Protein AF-A0A2E8KTJ5-F1 (afdb_monomer)

Sequence (153 aa):
PARRWVNYEKFDPRATNAYSIRTKTQELSDILSEKGRKHRVWLYPYFSMGYVGPWNSFFLRAPMLIELGHDVSGMICMSYSPVEDAYSLYRIHPSPDGPQFLKMEESNEFSNSDKYLNHIYKVGSSIVENCSKEVVLDIADRLLIKHDILPST

Structure (mmCIF, N/CA/C/O backbone):
data_AF-A0A2E8KTJ5-F1
#
_entry.id   AF-A0A2E8KTJ5-F1
#
loop_
_atom_site.group_PDB
_atom_site.id
_atom_site.type_symbol
_atom_site.label_atom_id
_atom_site.label_alt_id
_atom_site.label_comp_id
_atom_site.label_asym_id
_atom_site.label_entity_id
_atom_site.label_seq_id
_atom_site.pdbx_PDB_ins_code
_atom_site.Cartn_x
_atom_site.Cartn_y
_atom_site.Cartn_z
_atom_site.occupancy
_atom_site.B_iso_or_equiv
_atom_site.auth_seq_id
_atom_site.auth_comp_id
_atom_site.auth_asym_id
_atom_site.auth_atom_id
_atom_site.pdbx_PDB_model_num
ATOM 1 N N . PRO A 1 1 ? 28.492 -8.332 -16.567 1.00 45.66 1 PRO A N 1
ATOM 2 C CA . PRO A 1 1 ? 27.273 -8.993 -17.097 1.00 45.66 1 PRO A CA 1
ATOM 3 C C . PRO A 1 1 ? 26.382 -7.982 -17.836 1.00 45.66 1 PRO A C 1
ATOM 5 O O . PRO A 1 1 ? 25.876 -7.039 -17.236 1.00 45.66 1 PRO A O 1
ATOM 8 N N . ALA A 1 2 ? 26.281 -8.134 -19.157 1.00 47.19 2 ALA A N 1
ATOM 9 C CA . ALA A 1 2 ? 25.636 -7.193 -20.065 1.00 47.19 2 ALA A CA 1
ATOM 10 C C . ALA A 1 2 ? 24.102 -7.232 -19.941 1.00 47.19 2 ALA A C 1
ATOM 12 O O . ALA A 1 2 ? 23.436 -7.981 -20.653 1.00 47.19 2 ALA A O 1
ATOM 13 N N . ARG A 1 3 ? 23.519 -6.392 -19.077 1.00 52.94 3 ARG A N 1
ATOM 14 C CA . ARG A 1 3 ? 22.118 -5.982 -19.252 1.00 52.94 3 ARG A CA 1
ATOM 15 C C . ARG A 1 3 ? 22.066 -5.064 -20.471 1.00 52.94 3 ARG A C 1
ATOM 17 O O . ARG A 1 3 ? 22.247 -3.857 -20.358 1.00 52.94 3 ARG A O 1
ATOM 24 N N . ARG A 1 4 ? 21.894 -5.647 -21.659 1.00 64.94 4 ARG A N 1
ATOM 25 C CA . ARG A 1 4 ? 21.497 -4.873 -22.837 1.00 64.94 4 ARG A CA 1
ATOM 26 C C . ARG A 1 4 ? 20.089 -4.358 -22.569 1.00 64.94 4 ARG A C 1
ATOM 28 O O . ARG A 1 4 ? 19.210 -5.149 -22.231 1.00 64.94 4 ARG A O 1
ATOM 35 N N . TRP A 1 5 ? 19.899 -3.048 -22.686 1.00 67.69 5 TRP A N 1
ATOM 36 C CA . TRP A 1 5 ? 18.568 -2.460 -22.728 1.00 67.69 5 TRP A CA 1
ATOM 37 C C . TRP A 1 5 ? 17.753 -3.206 -23.786 1.00 67.69 5 TRP A C 1
ATOM 39 O O . TRP A 1 5 ? 18.219 -3.416 -24.908 1.00 67.69 5 TRP A O 1
ATOM 49 N N . VAL A 1 6 ? 16.584 -3.701 -23.390 1.00 70.25 6 VAL A N 1
ATOM 50 C CA . VAL A 1 6 ? 15.685 -4.402 -24.307 1.00 70.25 6 VAL A CA 1
ATOM 51 C C . VAL A 1 6 ? 15.190 -3.379 -25.333 1.00 70.25 6 VAL A C 1
ATOM 53 O O . VAL A 1 6 ? 14.962 -2.226 -24.973 1.00 70.25 6 VAL A O 1
ATOM 56 N N . ASN A 1 7 ? 15.058 -3.773 -26.606 1.00 78.88 7 ASN A N 1
ATOM 57 C CA . ASN A 1 7 ? 14.488 -2.894 -27.632 1.00 78.88 7 ASN A CA 1
ATOM 58 C C . ASN A 1 7 ? 13.116 -2.390 -27.145 1.00 78.88 7 ASN A C 1
ATOM 60 O O . ASN A 1 7 ? 12.275 -3.201 -26.755 1.00 78.88 7 ASN A O 1
ATOM 64 N N . TYR A 1 8 ? 12.913 -1.072 -27.173 1.00 81.12 8 TYR A N 1
ATOM 65 C CA . TYR A 1 8 ? 11.672 -0.423 -26.760 1.00 81.12 8 TYR A CA 1
ATOM 66 C C . TYR A 1 8 ? 10.452 -0.959 -27.523 1.00 81.12 8 TYR A C 1
ATOM 68 O O . TYR A 1 8 ? 9.387 -1.10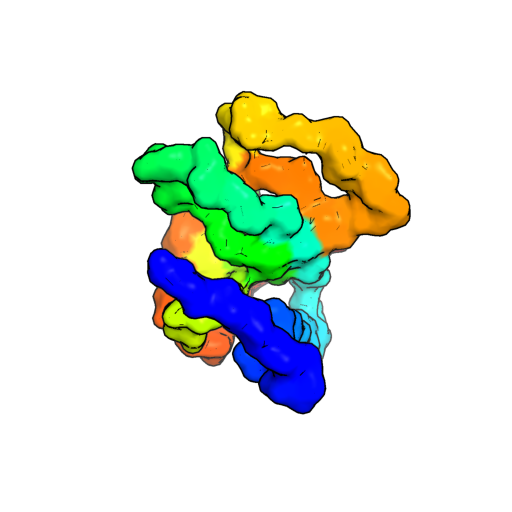2 -26.944 1.00 81.12 8 TYR A O 1
ATOM 76 N N . GLU A 1 9 ? 10.609 -1.371 -28.782 1.00 85.88 9 GLU A N 1
ATOM 77 C CA . GLU A 1 9 ? 9.529 -1.999 -29.563 1.00 85.88 9 GLU A CA 1
ATOM 78 C C . GLU A 1 9 ? 9.035 -3.327 -28.964 1.00 85.88 9 GLU A C 1
ATOM 80 O O . GLU A 1 9 ? 7.930 -3.773 -29.255 1.00 85.88 9 GLU A O 1
ATOM 85 N N . LYS A 1 10 ? 9.852 -3.974 -28.123 1.00 83.19 10 LYS A N 1
ATOM 86 C CA . LYS A 1 10 ? 9.506 -5.202 -27.390 1.00 83.19 10 LYS A CA 1
ATOM 87 C C . LYS A 1 10 ? 9.063 -4.924 -25.952 1.00 83.19 10 LYS A C 1
ATOM 89 O O . LYS A 1 10 ? 8.827 -5.870 -25.202 1.00 83.19 10 LYS A O 1
ATOM 94 N N . PHE A 1 11 ? 9.009 -3.658 -25.540 1.00 85.25 11 PHE A N 1
ATOM 95 C CA . PHE A 1 11 ? 8.522 -3.279 -24.223 1.00 85.25 11 PHE A CA 1
ATOM 96 C C . PHE A 1 11 ? 6.998 -3.383 -24.194 1.00 85.25 11 PHE A C 1
ATOM 98 O O . PHE A 1 11 ? 6.299 -2.620 -24.856 1.00 85.25 11 PHE A O 1
ATOM 105 N N . ASP A 1 12 ? 6.489 -4.312 -23.391 1.00 87.19 12 ASP A N 1
ATOM 106 C CA . ASP A 1 12 ? 5.072 -4.364 -23.062 1.00 87.19 12 ASP A CA 1
ATOM 107 C C . ASP A 1 12 ? 4.823 -3.618 -21.739 1.00 87.19 12 ASP A C 1
ATOM 109 O O . ASP A 1 12 ? 5.224 -4.107 -20.675 1.00 87.19 12 ASP A O 1
ATOM 113 N N . PRO A 1 13 ? 4.143 -2.455 -21.754 1.00 86.88 13 PRO A N 1
ATOM 114 C CA . PRO A 1 13 ? 3.823 -1.729 -20.531 1.00 86.88 13 PRO A CA 1
ATOM 115 C C . PRO A 1 13 ? 2.941 -2.538 -19.571 1.00 86.88 13 PRO A C 1
ATOM 117 O O . PRO A 1 13 ? 2.996 -2.293 -18.362 1.00 86.88 13 PRO A O 1
ATOM 120 N N . ARG A 1 14 ? 2.156 -3.503 -20.071 1.00 90.94 14 ARG A N 1
ATOM 121 C CA . ARG A 1 14 ? 1.256 -4.346 -19.267 1.00 90.94 14 ARG A CA 1
ATOM 122 C C . ARG A 1 14 ? 1.986 -5.461 -18.524 1.00 90.94 14 ARG A C 1
ATOM 124 O O . ARG A 1 14 ? 1.491 -5.940 -17.510 1.00 90.94 14 ARG A O 1
ATOM 131 N N . ALA A 1 15 ? 3.188 -5.816 -18.967 1.00 87.44 15 ALA A N 1
ATOM 132 C CA . ALA A 1 15 ? 4.035 -6.809 -18.313 1.00 87.44 15 ALA A CA 1
ATOM 133 C C . ALA A 1 15 ? 4.883 -6.222 -17.164 1.00 87.44 15 ALA A C 1
ATOM 135 O O . ALA A 1 15 ? 5.749 -6.902 -16.617 1.00 87.44 15 ALA A O 1
ATOM 136 N N . THR A 1 16 ? 4.686 -4.949 -16.803 1.00 89.38 16 THR A N 1
ATOM 137 C CA . THR A 1 16 ? 5.493 -4.278 -15.773 1.00 89.38 16 THR A CA 1
ATOM 138 C C . THR A 1 16 ? 4.903 -4.426 -14.371 1.00 89.38 16 THR A C 1
ATOM 140 O O . THR A 1 16 ? 3.691 -4.346 -14.181 1.00 89.38 16 THR A O 1
ATOM 143 N N . ASN A 1 17 ? 5.769 -4.491 -13.353 1.00 89.62 17 ASN A N 1
ATOM 144 C CA . ASN A 1 17 ? 5.351 -4.424 -11.944 1.00 89.62 17 ASN A CA 1
ATOM 145 C C . ASN A 1 17 ? 4.539 -3.154 -11.643 1.00 89.62 17 ASN A C 1
ATOM 147 O O . ASN A 1 17 ? 3.590 -3.176 -10.871 1.00 89.62 17 ASN A O 1
ATOM 151 N N . ALA A 1 18 ? 4.885 -2.027 -12.272 1.00 88.50 18 ALA A N 1
ATOM 152 C CA . ALA A 1 18 ? 4.137 -0.784 -12.107 1.00 88.50 18 ALA A CA 1
ATOM 153 C C . ALA A 1 18 ? 2.709 -0.877 -12.672 1.00 88.50 18 ALA A C 1
ATOM 155 O O . ALA A 1 18 ? 1.798 -0.220 -12.167 1.00 88.50 18 ALA A O 1
ATOM 156 N N . TYR A 1 19 ? 2.496 -1.660 -13.732 1.00 91.88 19 TYR A N 1
ATOM 157 C CA . TYR A 1 19 ? 1.161 -1.925 -14.258 1.00 91.88 19 TYR A CA 1
ATOM 158 C C . TYR A 1 19 ? 0.359 -2.841 -13.333 1.00 91.88 19 TYR A C 1
ATOM 160 O O . TYR A 1 19 ? -0.792 -2.512 -13.040 1.00 91.88 19 TYR A O 1
ATOM 168 N N . SER A 1 20 ? 0.955 -3.923 -12.815 1.00 93.56 20 SER A N 1
ATOM 169 C CA . SER A 1 20 ? 0.265 -4.806 -11.864 1.00 93.56 20 SER A CA 1
ATOM 170 C C . SER A 1 20 ? -0.092 -4.073 -10.571 1.00 93.56 20 SER A C 1
ATOM 172 O O . SER A 1 20 ? -1.254 -4.096 -10.181 1.00 93.56 20 SER A O 1
ATOM 174 N N . ILE A 1 21 ? 0.841 -3.318 -9.978 1.00 93.62 21 ILE A N 1
ATOM 175 C CA . ILE A 1 21 ? 0.584 -2.494 -8.785 1.00 93.62 21 ILE A CA 1
ATOM 176 C C . ILE A 1 21 ? -0.587 -1.538 -9.009 1.00 93.62 21 ILE A C 1
ATOM 178 O O . ILE A 1 21 ? -1.518 -1.529 -8.208 1.00 93.62 21 ILE A O 1
ATOM 182 N N . ARG A 1 22 ? -0.572 -0.760 -10.100 1.00 94.00 22 ARG A N 1
ATOM 183 C CA . ARG A 1 22 ? -1.660 0.185 -10.405 1.00 94.00 22 ARG A CA 1
ATOM 184 C C . ARG A 1 22 ? -2.996 -0.520 -10.587 1.00 94.00 22 ARG A C 1
ATOM 186 O O . ARG A 1 22 ? -3.973 -0.120 -9.971 1.00 94.00 22 ARG A O 1
ATOM 193 N N . THR A 1 23 ? -3.029 -1.574 -11.395 1.00 95.75 23 THR A N 1
ATOM 194 C CA . THR A 1 23 ? -4.271 -2.289 -11.717 1.00 95.75 23 THR A CA 1
ATOM 195 C C . THR A 1 23 ? -4.866 -2.947 -10.474 1.00 95.75 23 THR A C 1
ATOM 197 O O . THR A 1 23 ? -6.048 -2.781 -10.197 1.00 95.75 23 THR A O 1
ATOM 200 N N . LYS A 1 24 ? -4.042 -3.642 -9.684 1.00 96.75 24 LYS A N 1
ATOM 201 C CA . LYS A 1 24 ? -4.478 -4.363 -8.481 1.00 96.75 24 LYS A CA 1
ATOM 202 C C . LYS A 1 24 ? -4.851 -3.433 -7.331 1.00 96.75 24 LYS A C 1
ATOM 204 O O . LYS A 1 24 ? -5.746 -3.759 -6.557 1.00 96.75 24 LYS A O 1
ATOM 209 N N . THR A 1 25 ? -4.193 -2.279 -7.227 1.00 95.81 25 THR A N 1
ATOM 210 C CA . THR A 1 25 ? -4.565 -1.241 -6.256 1.00 95.81 25 THR A CA 1
ATOM 211 C C . THR A 1 25 ? -5.861 -0.549 -6.668 1.00 95.81 25 THR A C 1
ATOM 213 O O . THR A 1 25 ? -6.734 -0.362 -5.827 1.00 95.81 25 THR A O 1
ATOM 216 N N . GLN A 1 26 ? -6.026 -0.220 -7.954 1.00 96.19 26 GLN A N 1
ATOM 217 C CA . GLN A 1 26 ? -7.267 0.373 -8.455 1.00 96.19 26 GLN A CA 1
ATOM 218 C C . GLN A 1 26 ? -8.455 -0.568 -8.244 1.00 96.19 26 GLN A C 1
ATOM 220 O O . GLN A 1 26 ? -9.470 -0.145 -7.714 1.00 96.19 26 GLN A O 1
ATOM 225 N N . GLU A 1 27 ? -8.288 -1.859 -8.538 1.00 96.75 27 GLU A N 1
ATOM 226 C CA . GLU A 1 27 ? -9.312 -2.882 -8.299 1.00 96.75 27 GLU A CA 1
ATOM 227 C C . GLU A 1 27 ? -9.777 -2.912 -6.829 1.00 96.75 27 GLU A C 1
ATOM 229 O O . GLU A 1 27 ? -10.972 -2.986 -6.554 1.00 96.75 27 GLU A O 1
ATOM 234 N N . LEU A 1 28 ? -8.854 -2.815 -5.865 1.00 96.19 28 LEU A N 1
ATOM 235 C CA . LEU A 1 28 ? -9.213 -2.711 -4.446 1.00 96.19 28 LEU A CA 1
ATOM 236 C C . LEU A 1 28 ? -9.949 -1.404 -4.118 1.00 96.19 28 LEU A C 1
ATOM 238 O O . LEU A 1 28 ? -10.914 -1.423 -3.356 1.00 96.19 28 LEU A O 1
ATOM 242 N N . SER A 1 29 ? -9.487 -0.283 -4.670 1.00 96.56 29 SER A N 1
ATOM 243 C CA . SER A 1 29 ? -10.087 1.042 -4.475 1.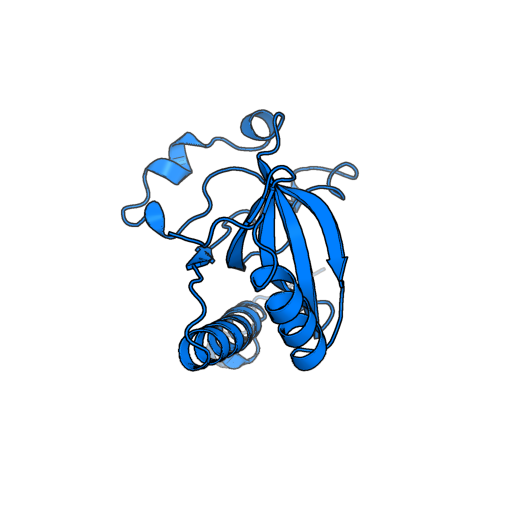00 96.56 29 SER A CA 1
ATOM 244 C C . SER A 1 29 ? -11.519 1.100 -5.017 1.00 96.56 29 SER A C 1
ATOM 246 O O . SER A 1 29 ? -12.419 1.614 -4.347 1.00 96.56 29 SER A O 1
ATOM 248 N N . ASP A 1 30 ? -11.763 0.496 -6.178 1.00 97.62 30 ASP A N 1
ATOM 249 C CA . ASP A 1 30 ? -13.090 0.406 -6.786 1.00 97.62 30 ASP A CA 1
ATOM 250 C C . ASP A 1 30 ? -14.035 -0.410 -5.889 1.00 97.62 30 ASP A C 1
ATOM 252 O O . ASP A 1 30 ? -15.107 0.073 -5.526 1.00 97.62 30 ASP A O 1
ATOM 256 N N . ILE A 1 31 ? -13.601 -1.582 -5.407 1.00 96.69 31 ILE A N 1
ATOM 257 C CA . ILE A 1 31 ? -14.396 -2.421 -4.490 1.00 96.69 31 ILE A CA 1
ATOM 258 C C . ILE A 1 31 ? -14.715 -1.683 -3.179 1.00 96.69 31 ILE A C 1
ATOM 260 O O . ILE A 1 31 ? -15.827 -1.778 -2.654 1.00 96.69 31 ILE A O 1
ATOM 264 N N . LEU A 1 32 ? -13.751 -0.950 -2.615 1.00 94.88 32 LEU A N 1
ATOM 265 C CA . LEU A 1 32 ? -13.975 -0.151 -1.407 1.00 94.88 32 LEU A CA 1
ATOM 266 C C . LEU A 1 32 ? -14.974 0.985 -1.665 1.00 94.88 32 LEU A C 1
ATOM 268 O O . LEU A 1 32 ? -15.841 1.229 -0.823 1.00 94.88 32 LEU A O 1
ATOM 272 N N . SER A 1 33 ? -14.897 1.629 -2.833 1.00 95.50 33 SER A N 1
ATOM 273 C CA . SER A 1 33 ? -15.847 2.663 -3.266 1.00 95.50 33 SER A CA 1
ATOM 274 C C . SER A 1 33 ? -17.263 2.107 -3.407 1.00 95.50 33 SER A C 1
ATOM 276 O O . SER A 1 33 ? -18.204 2.692 -2.874 1.00 95.50 33 SER A O 1
ATOM 278 N N . GLU A 1 34 ? -17.419 0.950 -4.056 1.00 96.38 34 GLU A N 1
ATOM 279 C CA . GLU A 1 34 ? -18.703 0.249 -4.211 1.00 96.38 34 GLU A CA 1
ATOM 280 C C . GLU A 1 34 ? -19.327 -0.118 -2.858 1.00 96.38 34 GLU A C 1
ATOM 282 O O . GLU A 1 34 ? -20.541 -0.025 -2.676 1.00 96.38 34 GLU A O 1
ATOM 287 N N . LYS A 1 35 ? -18.493 -0.472 -1.874 1.00 93.12 35 LYS A N 1
ATOM 288 C CA . LYS A 1 35 ? -18.906 -0.731 -0.485 1.00 93.12 35 LYS A CA 1
ATOM 289 C C . LYS A 1 35 ? -19.145 0.541 0.343 1.00 93.12 35 LYS A C 1
ATOM 291 O O . LYS A 1 35 ? -19.447 0.440 1.533 1.00 93.12 35 LYS A O 1
ATOM 296 N N . GLY A 1 36 ? -18.974 1.733 -0.232 1.00 91.88 36 GLY A N 1
ATOM 297 C CA . GLY A 1 36 ? -19.115 3.011 0.472 1.00 91.88 36 GLY A CA 1
ATOM 298 C C . GLY A 1 36 ? -18.052 3.249 1.551 1.00 91.88 36 GLY A C 1
ATOM 299 O O . GLY A 1 36 ? -18.289 4.000 2.500 1.00 91.88 36 GLY A O 1
ATOM 300 N N . ARG A 1 37 ? -16.888 2.595 1.454 1.00 91.00 37 ARG A N 1
ATOM 301 C CA . ARG A 1 37 ? -15.776 2.760 2.399 1.00 91.00 37 ARG A CA 1
ATOM 302 C C . ARG A 1 37 ? -14.919 3.951 1.993 1.00 91.00 37 ARG A C 1
ATOM 304 O O . ARG A 1 37 ? -14.384 3.994 0.886 1.00 91.00 37 ARG A O 1
ATOM 311 N N . LYS A 1 38 ? -14.739 4.900 2.914 1.00 92.50 38 LYS A N 1
ATOM 312 C CA . LYS A 1 38 ? -13.777 5.993 2.738 1.00 92.50 38 LYS A CA 1
ATOM 313 C C . LYS A 1 38 ? -12.361 5.433 2.730 1.00 92.50 38 LYS A C 1
ATOM 315 O O . LYS A 1 38 ? -12.008 4.648 3.605 1.00 92.50 38 LYS A O 1
ATOM 320 N N . HIS A 1 39 ? -11.579 5.838 1.745 1.00 95.06 39 HIS A N 1
ATOM 321 C CA . HIS A 1 39 ? -10.188 5.446 1.607 1.00 95.06 39 HIS A CA 1
ATOM 322 C C . HIS A 1 39 ? -9.453 6.449 0.721 1.00 95.06 39 HIS A C 1
ATOM 324 O O . HIS A 1 39 ? -10.078 7.189 -0.044 1.00 95.06 39 HIS A O 1
ATOM 330 N N . ARG A 1 40 ? -8.124 6.434 0.795 1.00 94.75 40 ARG A N 1
ATOM 331 C CA . ARG A 1 40 ? -7.255 7.280 -0.022 1.00 94.75 40 ARG A CA 1
ATOM 332 C C . ARG A 1 40 ? -6.116 6.471 -0.613 1.00 94.75 40 ARG A C 1
ATOM 334 O O . ARG A 1 40 ? -5.474 5.689 0.082 1.00 94.75 40 ARG A O 1
ATOM 341 N N . VAL A 1 41 ? -5.859 6.660 -1.904 1.00 94.62 41 VAL A N 1
ATOM 342 C CA . VAL A 1 41 ? -4.733 6.017 -2.585 1.00 94.62 41 VAL A CA 1
ATOM 343 C C . VAL A 1 41 ? -3.518 6.930 -2.517 1.00 94.62 41 VAL A C 1
ATOM 345 O O . VAL A 1 41 ? -3.568 8.078 -2.958 1.00 94.62 41 VAL A O 1
ATOM 348 N N . TRP A 1 42 ? -2.419 6.397 -2.000 1.00 92.12 42 TRP A N 1
ATOM 349 C 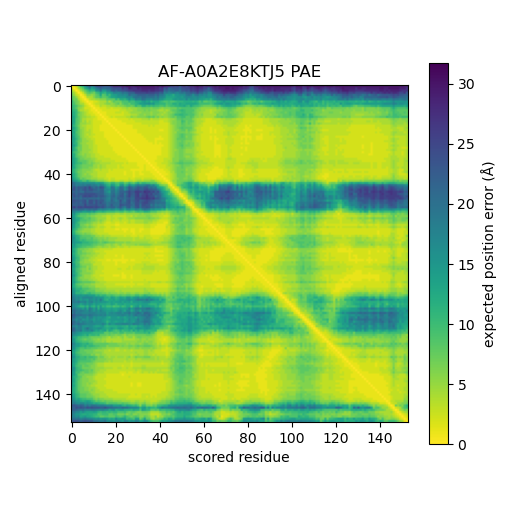CA . TRP A 1 42 ? -1.144 7.087 -1.899 1.00 92.12 42 TRP A CA 1
ATOM 350 C C . TRP A 1 42 ? -0.132 6.502 -2.866 1.00 92.12 42 TRP A C 1
ATOM 352 O O . TRP A 1 42 ? 0.053 5.285 -2.935 1.00 92.12 42 TRP A O 1
ATOM 362 N N . LEU A 1 43 ? 0.587 7.382 -3.556 1.00 88.88 43 LEU A N 1
ATOM 363 C CA . LEU A 1 43 ? 1.864 7.038 -4.164 1.00 88.88 43 LEU A CA 1
ATOM 364 C C . LEU A 1 43 ? 2.950 7.170 -3.099 1.00 88.88 43 LEU A C 1
ATOM 366 O O . LEU A 1 43 ? 3.031 8.190 -2.420 1.00 88.88 43 LEU A O 1
ATOM 370 N N . TYR A 1 44 ? 3.795 6.155 -2.961 1.00 85.25 44 TYR A N 1
ATOM 371 C CA . TYR A 1 44 ? 4.889 6.150 -1.995 1.00 85.25 44 TYR A CA 1
ATOM 372 C C . TYR A 1 44 ? 6.232 6.106 -2.736 1.00 85.25 44 TYR A C 1
ATOM 374 O O . TYR A 1 44 ? 6.765 5.028 -3.022 1.00 85.25 44 TYR A O 1
ATOM 382 N N . PRO A 1 45 ? 6.758 7.277 -3.140 1.00 66.31 45 PRO A N 1
ATOM 383 C CA . PRO A 1 45 ? 7.866 7.385 -4.077 1.00 66.31 45 PRO A CA 1
ATOM 384 C C . PRO A 1 45 ? 9.217 7.213 -3.371 1.00 66.31 45 PRO A C 1
ATOM 386 O O . PRO A 1 45 ? 10.035 8.122 -3.357 1.00 66.31 45 PRO A O 1
ATOM 389 N N . TYR A 1 46 ? 9.495 6.033 -2.817 1.00 62.94 46 TYR A N 1
ATOM 390 C CA . TYR A 1 46 ? 10.808 5.732 -2.235 1.00 62.94 46 TYR A CA 1
ATOM 391 C C . TYR A 1 46 ? 11.355 4.412 -2.768 1.00 62.94 46 TYR A C 1
ATOM 393 O O . TYR A 1 46 ? 11.398 3.380 -2.104 1.00 62.94 46 TYR A O 1
ATOM 401 N N . PHE A 1 47 ? 11.784 4.461 -4.029 1.00 52.06 47 PHE A N 1
ATOM 402 C CA . PHE A 1 47 ? 12.320 3.311 -4.760 1.00 52.06 47 PHE A CA 1
ATOM 403 C C . PHE A 1 47 ? 13.831 3.098 -4.565 1.00 52.06 47 PHE A C 1
ATOM 405 O O . PHE A 1 47 ? 14.364 2.088 -5.022 1.00 52.06 47 PHE A O 1
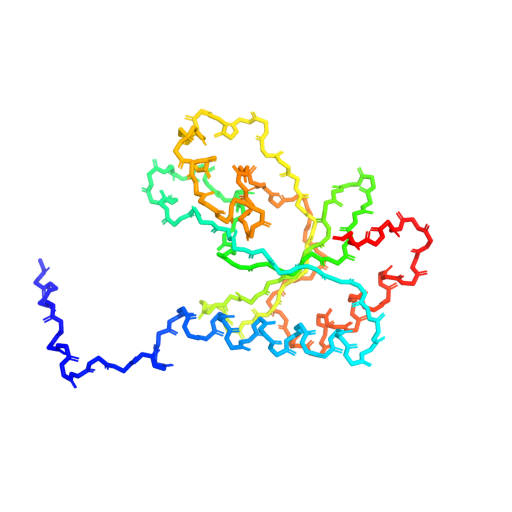ATOM 412 N N . SER A 1 48 ? 14.543 4.002 -3.880 1.00 47.44 48 SER A N 1
ATOM 413 C CA . SER A 1 48 ? 15.999 3.899 -3.685 1.00 47.44 48 SER A CA 1
ATOM 414 C C . SER A 1 48 ? 16.408 3.252 -2.355 1.00 47.44 48 SER A C 1
ATOM 416 O O . SER A 1 48 ? 17.516 3.465 -1.869 1.00 47.44 48 SER A O 1
ATOM 418 N N . MET A 1 49 ? 15.574 2.362 -1.809 1.00 49.66 49 MET A N 1
ATOM 419 C CA . MET A 1 49 ? 15.938 1.491 -0.677 1.00 49.66 49 MET A CA 1
ATOM 420 C C . MET A 1 49 ? 17.221 0.665 -0.928 1.00 49.66 49 MET A C 1
ATOM 422 O O . MET A 1 49 ? 17.778 0.107 0.008 1.00 49.66 49 MET A O 1
ATOM 426 N N . GLY A 1 50 ? 17.738 0.616 -2.164 1.00 44.06 50 GLY A N 1
ATOM 427 C CA . GLY A 1 50 ? 19.071 0.089 -2.474 1.00 44.06 50 GLY A CA 1
ATOM 428 C C . GLY A 1 50 ? 20.251 0.869 -1.866 1.00 44.06 50 GLY A C 1
ATOM 429 O O . GLY A 1 50 ? 21.367 0.360 -1.904 1.00 44.06 50 GLY A O 1
ATOM 430 N N . TYR A 1 51 ? 20.033 2.065 -1.300 1.00 45.38 51 TYR A N 1
ATOM 431 C CA . TYR A 1 51 ? 21.072 2.874 -0.634 1.00 45.38 51 TYR A CA 1
ATOM 432 C C . TYR A 1 51 ? 21.120 2.735 0.885 1.00 45.38 51 TYR A C 1
ATOM 434 O O . TYR A 1 51 ? 22.034 3.254 1.524 1.00 45.38 51 TYR A O 1
ATOM 442 N N . VAL A 1 52 ? 20.159 2.039 1.475 1.00 53.25 52 VAL A N 1
ATOM 443 C CA . VAL A 1 52 ? 20.066 1.898 2.922 1.00 53.25 52 VAL A CA 1
ATOM 444 C C . VAL A 1 52 ? 20.242 0.398 3.168 1.00 53.25 52 VAL A C 1
ATOM 446 O O . VAL A 1 52 ? 19.526 -0.415 2.600 1.00 53.25 52 VAL A O 1
ATOM 449 N N . GLY A 1 53 ? 21.351 0.019 3.805 1.00 57.50 53 GLY A N 1
ATOM 450 C CA . GLY A 1 53 ? 21.917 -1.336 3.744 1.00 57.50 53 GLY A CA 1
ATOM 451 C C . GLY A 1 53 ? 21.066 -2.453 4.392 1.00 57.50 53 GLY A C 1
ATOM 452 O O . GLY A 1 53 ? 19.841 -2.428 4.356 1.00 57.50 53 GLY A O 1
ATOM 453 N N . PRO A 1 54 ? 21.681 -3.463 5.037 1.00 54.19 54 PRO A N 1
ATOM 454 C CA . PRO A 1 54 ? 20.964 -4.583 5.675 1.00 54.19 54 PRO A CA 1
ATOM 455 C C . PRO A 1 54 ? 19.912 -4.173 6.726 1.00 54.19 54 PRO A C 1
ATOM 457 O O . PRO A 1 54 ? 19.063 -4.971 7.107 1.00 54.19 54 PRO A O 1
ATOM 460 N N . TRP A 1 55 ? 19.959 -2.921 7.180 1.00 51.31 55 TRP A N 1
ATOM 461 C CA . TRP A 1 55 ? 19.124 -2.326 8.221 1.00 51.31 55 TRP A CA 1
ATOM 462 C C . TRP A 1 55 ? 17.735 -1.883 7.736 1.00 51.31 55 TRP A C 1
ATOM 464 O O . TRP A 1 55 ? 17.057 -1.152 8.432 1.00 51.31 55 TRP A O 1
ATOM 474 N N . ASN A 1 56 ? 17.296 -2.302 6.551 1.00 59.50 56 ASN A N 1
ATOM 475 C CA . ASN A 1 56 ? 16.100 -1.773 5.889 1.00 59.50 56 ASN A CA 1
ATOM 476 C C . ASN A 1 56 ? 14.806 -2.565 6.071 1.00 59.50 56 ASN A C 1
ATOM 478 O O . ASN A 1 56 ? 13.779 -2.212 5.491 1.00 59.50 56 ASN A O 1
ATOM 482 N N . SER A 1 57 ? 14.840 -3.660 6.825 1.00 63.59 57 SER A N 1
ATOM 483 C CA . SER A 1 57 ? 13.714 -4.596 6.902 1.00 63.59 57 SER A CA 1
ATOM 484 C C . SER A 1 57 ? 12.440 -3.988 7.494 1.00 63.59 57 SER A C 1
ATOM 486 O O . SER A 1 57 ? 11.354 -4.484 7.209 1.00 63.59 57 SER A O 1
ATOM 488 N N . PHE A 1 58 ? 12.558 -2.915 8.280 1.00 73.38 58 PHE A N 1
ATOM 489 C CA . PHE A 1 58 ? 11.433 -2.270 8.958 1.00 73.38 58 PHE A CA 1
ATOM 490 C C . PHE A 1 58 ? 10.750 -1.164 8.146 1.00 73.38 58 PHE A C 1
ATOM 492 O O . PHE A 1 58 ? 9.640 -0.757 8.495 1.00 73.38 58 PHE A O 1
ATOM 499 N N . PHE A 1 59 ? 11.361 -0.668 7.067 1.00 80.50 59 PHE A N 1
ATOM 500 C CA . PHE A 1 59 ? 10.714 0.346 6.238 1.00 80.50 59 PHE A CA 1
ATOM 501 C C . PHE A 1 59 ? 9.605 -0.244 5.376 1.00 80.50 59 PHE A C 1
ATOM 503 O O . PHE A 1 59 ? 9.629 -1.406 4.966 1.00 80.50 59 PHE A O 1
ATOM 510 N N . LEU A 1 60 ? 8.632 0.604 5.067 1.00 84.75 60 LEU A N 1
ATOM 511 C CA . LEU A 1 60 ? 7.566 0.268 4.147 1.00 84.75 60 LEU A CA 1
ATOM 512 C C . LEU A 1 60 ? 8.127 0.050 2.736 1.00 84.75 60 LEU A C 1
ATOM 514 O O . LEU A 1 60 ? 8.833 0.899 2.198 1.00 84.75 60 LEU A O 1
ATOM 518 N N . ARG A 1 61 ? 7.802 -1.096 2.131 1.00 80.38 61 ARG A N 1
ATOM 519 C CA . ARG A 1 61 ? 8.292 -1.501 0.797 1.00 80.38 61 ARG A CA 1
ATOM 520 C C . ARG A 1 61 ? 7.224 -1.419 -0.298 1.00 80.38 61 ARG A C 1
ATOM 522 O O . ARG A 1 61 ? 7.467 -1.848 -1.422 1.00 80.38 61 ARG A O 1
ATOM 529 N N . ALA A 1 62 ? 6.045 -0.895 0.027 1.00 87.62 62 ALA A N 1
ATOM 530 C CA . ALA A 1 62 ? 4.919 -0.806 -0.889 1.00 87.62 62 ALA A CA 1
ATOM 531 C C . ALA A 1 62 ? 4.917 0.553 -1.609 1.00 87.62 62 ALA A C 1
ATOM 533 O O . ALA A 1 62 ? 4.700 1.572 -0.959 1.00 87.62 62 ALA A O 1
ATOM 534 N N . PRO A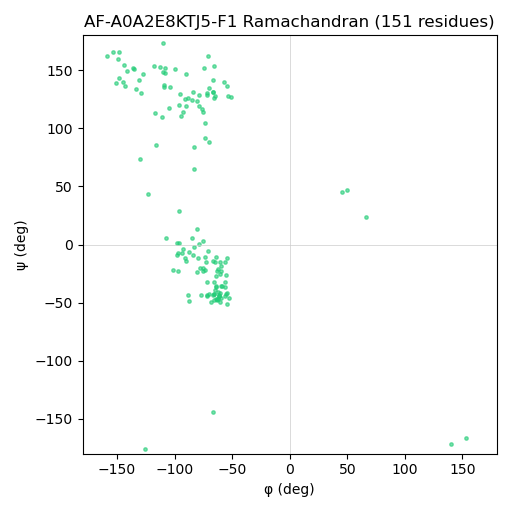 1 63 ? 5.130 0.596 -2.935 1.00 86.31 63 PRO A N 1
ATOM 535 C CA . PRO A 1 63 ? 5.203 1.850 -3.692 1.00 86.31 63 PRO A CA 1
ATOM 536 C C . PRO A 1 63 ? 3.846 2.537 -3.897 1.00 86.31 63 PRO A C 1
ATOM 538 O O . PRO A 1 63 ? 3.786 3.671 -4.372 1.00 86.31 63 PRO A O 1
ATOM 541 N N . MET A 1 64 ? 2.754 1.841 -3.587 1.00 91.88 64 MET A N 1
ATOM 542 C CA . MET A 1 64 ? 1.397 2.364 -3.615 1.00 91.88 64 MET A CA 1
ATOM 543 C C . MET A 1 64 ? 0.599 1.727 -2.483 1.00 91.88 64 MET A C 1
ATOM 545 O O . MET A 1 64 ? 0.760 0.536 -2.202 1.00 91.88 64 MET A O 1
ATOM 549 N N . LEU A 1 65 ? -0.232 2.532 -1.830 1.00 93.12 65 LEU A N 1
ATOM 550 C CA . LEU A 1 65 ? -0.967 2.160 -0.626 1.00 93.12 65 LEU A CA 1
ATOM 551 C C . LEU A 1 65 ? -2.410 2.627 -0.737 1.00 93.12 65 LEU A C 1
ATOM 553 O O . LEU A 1 65 ? -2.679 3.661 -1.344 1.00 93.12 65 LEU A O 1
ATOM 557 N N . ILE A 1 66 ? -3.314 1.908 -0.084 1.00 96.00 66 ILE A N 1
ATOM 558 C CA . ILE A 1 66 ? -4.670 2.377 0.190 1.00 96.00 66 ILE A CA 1
ATOM 559 C C . ILE A 1 66 ? -4.775 2.607 1.689 1.00 96.00 66 ILE A C 1
ATOM 561 O O . ILE A 1 66 ? -4.765 1.652 2.463 1.00 96.00 66 ILE A O 1
ATOM 565 N N . GLU A 1 67 ? -4.856 3.864 2.099 1.00 95.62 67 GLU A N 1
ATOM 566 C CA . GLU A 1 67 ? -5.208 4.246 3.460 1.00 95.62 67 GLU A CA 1
ATOM 567 C C . GLU A 1 67 ? -6.694 3.984 3.696 1.00 95.62 67 GLU A C 1
ATOM 569 O O . GLU A 1 67 ? -7.543 4.441 2.932 1.00 95.62 67 GLU A O 1
ATOM 574 N N . LEU A 1 68 ? -6.999 3.273 4.777 1.00 95.19 68 LEU A N 1
ATOM 575 C CA . LEU A 1 68 ? -8.367 3.010 5.224 1.00 95.19 68 LEU A CA 1
ATOM 576 C C . LEU A 1 68 ? -8.780 3.913 6.396 1.00 95.19 68 LEU A C 1
ATOM 578 O O . LEU A 1 68 ? -9.966 4.126 6.642 1.00 95.19 68 LEU A O 1
ATOM 582 N N . GLY A 1 69 ?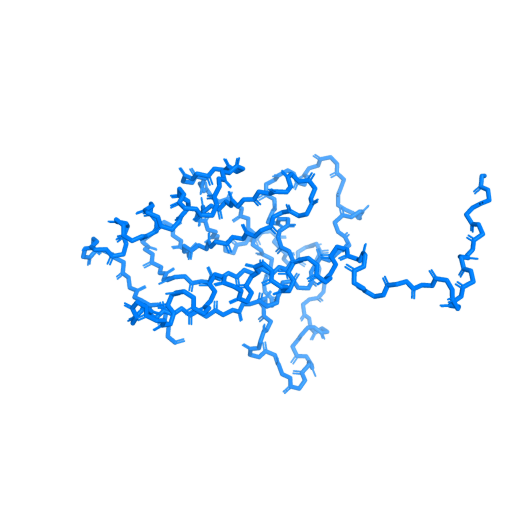 -7.801 4.443 7.124 1.00 93.31 69 GLY A N 1
ATOM 583 C CA . GLY A 1 69 ? -7.998 5.263 8.310 1.00 93.31 69 GLY A CA 1
ATOM 584 C C . GLY A 1 69 ? -6.807 5.169 9.252 1.00 93.31 69 GLY A C 1
ATOM 585 O O . GLY A 1 69 ? -5.745 4.662 8.883 1.00 93.31 69 GLY A O 1
ATOM 586 N N . HIS A 1 70 ? -6.985 5.635 10.480 1.00 92.44 70 HIS A N 1
ATOM 587 C CA . HIS A 1 70 ? -5.951 5.606 11.506 1.00 92.44 70 HIS A CA 1
ATOM 588 C C . HIS A 1 70 ? -6.526 5.277 12.883 1.00 92.44 70 HIS A C 1
ATOM 590 O O . HIS A 1 70 ? -7.664 5.621 13.202 1.00 92.44 70 HIS A O 1
ATOM 596 N N . ASP A 1 71 ? -5.710 4.617 13.697 1.00 90.31 71 ASP A N 1
ATOM 597 C CA . ASP A 1 71 ? -5.949 4.401 15.121 1.00 90.31 71 ASP A CA 1
ATOM 598 C C . ASP A 1 71 ? -4.746 4.906 15.939 1.00 90.31 71 ASP A C 1
ATOM 600 O O . ASP A 1 71 ? -3.785 5.464 15.401 1.00 90.31 71 ASP A O 1
ATOM 604 N N . VAL A 1 72 ? -4.778 4.708 17.260 1.00 88.31 72 VAL A N 1
ATOM 605 C CA . VAL A 1 72 ? -3.687 5.115 18.169 1.00 88.31 72 VAL A CA 1
ATOM 606 C C . VAL A 1 72 ? -2.340 4.453 17.857 1.00 88.31 72 VAL A C 1
ATOM 608 O O . VAL A 1 72 ? -1.303 4.928 18.314 1.00 88.31 72 VAL A O 1
ATOM 611 N N . SER A 1 73 ? -2.346 3.350 17.108 1.00 88.50 73 SER A N 1
ATOM 612 C CA . SER A 1 73 ? -1.158 2.574 16.747 1.00 88.50 73 SER A CA 1
ATOM 613 C C . SER A 1 73 ? -0.620 2.919 15.354 1.00 88.50 73 SER A C 1
ATOM 615 O O . SER A 1 73 ? 0.471 2.466 15.006 1.00 88.50 73 SER A O 1
ATOM 617 N N . GLY A 1 74 ? -1.347 3.709 14.560 1.00 91.75 74 GLY A N 1
ATOM 618 C CA . GLY A 1 74 ? -0.873 4.240 13.285 1.00 91.75 74 GLY A CA 1
ATOM 619 C C . GLY A 1 74 ? -1.923 4.253 12.180 1.00 91.75 74 GLY A C 1
ATOM 620 O O . GLY A 1 74 ? -3.107 3.984 12.384 1.00 91.75 74 GLY A O 1
ATOM 621 N N . MET A 1 75 ? -1.456 4.567 10.976 1.00 94.38 75 MET A N 1
ATOM 622 C CA . MET A 1 75 ? -2.269 4.569 9.768 1.00 94.38 75 MET A CA 1
ATOM 623 C C . MET A 1 75 ? -2.452 3.139 9.265 1.00 94.38 75 MET A C 1
ATOM 625 O O . MET A 1 75 ? -1.481 2.397 9.112 1.00 94.38 75 MET A O 1
ATOM 629 N N . ILE A 1 76 ? -3.694 2.748 9.009 1.00 95.50 76 ILE A N 1
ATOM 630 C CA . ILE A 1 76 ? -4.052 1.421 8.518 1.00 95.50 76 ILE A CA 1
ATOM 631 C C . ILE A 1 76 ? -4.038 1.463 6.994 1.00 95.50 76 ILE A C 1
ATOM 633 O O . ILE A 1 76 ? -4.808 2.203 6.374 1.00 95.50 76 ILE A O 1
ATOM 637 N N . CYS A 1 77 ? -3.176 0.647 6.391 1.00 95.62 77 CYS A N 1
ATOM 638 C CA . CYS A 1 77 ? -2.969 0.632 4.951 1.00 95.62 77 CYS A CA 1
ATOM 639 C C . CYS A 1 77 ? -3.020 -0.773 4.366 1.00 95.62 77 CYS A C 1
ATOM 641 O O . CYS A 1 77 ? -2.474 -1.718 4.939 1.00 95.62 77 CYS A O 1
ATOM 643 N N . MET A 1 78 ? -3.611 -0.873 3.177 1.00 96.31 78 MET A N 1
ATOM 644 C CA . MET A 1 78 ? -3.507 -2.034 2.299 1.00 96.31 78 MET A CA 1
ATOM 645 C C . MET A 1 78 ? -2.474 -1.786 1.203 1.00 96.31 78 MET A C 1
ATOM 647 O O . MET A 1 78 ? -2.311 -0.659 0.732 1.00 96.31 78 MET A O 1
ATOM 651 N N . SER A 1 79 ? -1.839 -2.851 0.726 1.00 95.44 79 SER A N 1
ATOM 652 C CA . SER A 1 79 ? -1.020 -2.807 -0.489 1.00 95.44 79 SER A CA 1
ATOM 653 C C . SER A 1 79 ? -1.029 -4.124 -1.237 1.00 95.44 79 SER A C 1
ATOM 655 O O . SER A 1 79 ? -1.219 -5.179 -0.634 1.00 95.44 79 SER A O 1
ATOM 657 N N . TYR A 1 80 ? -0.689 -4.056 -2.519 1.00 95.75 80 TYR A N 1
ATOM 658 C CA . TYR A 1 80 ? -0.341 -5.209 -3.338 1.00 95.75 80 TYR A CA 1
ATOM 659 C C . TYR A 1 80 ? 1.178 -5.292 -3.552 1.00 95.75 80 TYR A C 1
ATOM 661 O O . TYR A 1 80 ? 1.826 -4.290 -3.869 1.00 95.75 80 TYR A O 1
ATOM 669 N N . SER A 1 81 ? 1.736 -6.495 -3.411 1.00 92.00 81 SER A N 1
ATOM 670 C CA . SER A 1 81 ? 3.134 -6.806 -3.712 1.00 92.00 81 SER A CA 1
ATOM 671 C C . SER A 1 81 ? 3.228 -7.578 -5.031 1.00 92.00 81 SER A C 1
ATOM 673 O O . SER A 1 81 ? 2.756 -8.710 -5.088 1.00 92.00 81 SER A O 1
ATOM 675 N N . PRO A 1 82 ? 3.889 -7.044 -6.075 1.00 90.00 82 PRO A N 1
ATOM 676 C CA . PRO A 1 82 ? 4.119 -7.789 -7.314 1.00 90.00 82 PRO A CA 1
ATOM 677 C C . PRO A 1 82 ? 5.178 -8.890 -7.161 1.00 90.00 82 PRO A C 1
ATOM 679 O O . PRO A 1 82 ? 5.311 -9.725 -8.045 1.00 90.00 82 PRO A O 1
ATOM 682 N N . VAL A 1 83 ? 5.968 -8.867 -6.079 1.00 88.88 83 VAL A N 1
ATOM 683 C CA . VAL A 1 83 ? 6.980 -9.899 -5.794 1.00 88.88 83 VAL A CA 1
ATOM 684 C C . VAL A 1 83 ? 6.314 -11.159 -5.256 1.00 88.88 83 VAL A C 1
ATOM 686 O O . VAL A 1 83 ? 6.647 -12.255 -5.686 1.00 88.88 83 VAL A O 1
ATOM 689 N N . GLU A 1 84 ? 5.362 -10.979 -4.342 1.00 91.44 84 GLU A N 1
ATOM 690 C CA . GLU A 1 84 ? 4.630 -12.075 -3.694 1.00 91.44 84 GLU A CA 1
ATOM 691 C C . GLU A 1 84 ? 3.319 -12.411 -4.425 1.00 91.44 84 GLU A C 1
ATOM 693 O O . GLU A 1 84 ? 2.640 -13.363 -4.061 1.00 91.44 84 GLU A O 1
ATOM 698 N N . ASP A 1 85 ? 2.945 -11.599 -5.420 1.00 94.19 85 ASP A N 1
ATOM 699 C CA . ASP A 1 85 ? 1.632 -11.590 -6.081 1.00 94.19 85 ASP A CA 1
ATOM 700 C C . ASP A 1 85 ? 0.458 -11.661 -5.090 1.00 94.19 85 ASP A C 1
ATOM 702 O O . ASP A 1 85 ? -0.490 -12.433 -5.232 1.00 94.19 85 ASP A O 1
ATOM 706 N N . ALA A 1 86 ? 0.547 -10.859 -4.032 1.00 96.31 86 ALA A N 1
ATOM 707 C CA . ALA A 1 86 ? -0.347 -10.969 -2.892 1.00 96.31 86 ALA A CA 1
ATOM 708 C C . ALA A 1 86 ? -0.611 -9.620 -2.224 1.00 96.31 86 ALA A C 1
ATOM 710 O O . ALA A 1 86 ? 0.082 -8.623 -2.463 1.00 96.31 86 ALA A O 1
ATOM 711 N N . TYR A 1 87 ? -1.633 -9.597 -1.374 1.00 97.25 87 TYR A N 1
ATOM 712 C CA . TYR A 1 87 ? -2.077 -8.410 -0.661 1.00 97.25 87 TYR A CA 1
ATOM 713 C C . TYR A 1 87 ? -1.736 -8.486 0.822 1.00 97.25 87 TYR A C 1
ATOM 715 O O . TYR A 1 87 ? -1.772 -9.553 1.437 1.00 97.25 87 TYR A O 1
ATOM 723 N N . SER A 1 88 ? -1.471 -7.325 1.408 1.00 96.25 88 SER A N 1
ATOM 724 C CA . SER A 1 88 ? -1.163 -7.188 2.830 1.00 96.25 88 SER A CA 1
ATOM 725 C C . SER A 1 88 ? -1.916 -6.004 3.421 1.00 96.25 88 SER A C 1
ATOM 727 O O . SER A 1 88 ? -2.204 -5.032 2.719 1.00 96.25 88 SER A O 1
ATOM 729 N N . LEU A 1 89 ? -2.205 -6.093 4.717 1.00 96.19 89 LEU A N 1
ATOM 730 C CA . LEU A 1 89 ? -2.805 -5.045 5.531 1.00 96.19 89 LEU A CA 1
ATOM 731 C C . LEU A 1 89 ? -1.953 -4.862 6.784 1.00 96.19 89 LEU A C 1
ATOM 733 O O . LEU A 1 89 ? -1.625 -5.827 7.479 1.00 96.19 89 LEU A O 1
ATOM 737 N N . TYR A 1 90 ? -1.605 -3.625 7.091 1.00 94.81 90 TYR A N 1
ATOM 738 C CA . TYR A 1 90 ? -0.697 -3.320 8.187 1.00 94.81 90 TYR A CA 1
ATOM 739 C C . TYR A 1 90 ? -0.950 -1.925 8.741 1.00 94.81 90 TYR A C 1
ATOM 741 O O . TYR A 1 90 ? -1.618 -1.093 8.126 1.00 94.81 90 TYR A O 1
ATOM 749 N N . ARG A 1 91 ? -0.388 -1.679 9.923 1.00 94.00 91 ARG A N 1
ATOM 750 C CA . ARG A 1 91 ? -0.265 -0.344 10.497 1.00 94.00 91 ARG A CA 1
ATOM 751 C C . ARG A 1 91 ? 1.102 0.218 10.176 1.00 94.00 91 ARG A C 1
ATOM 753 O O . ARG A 1 91 ? 2.114 -0.435 10.446 1.00 94.00 91 ARG A O 1
ATOM 760 N N . ILE A 1 92 ? 1.118 1.431 9.646 1.00 92.62 92 ILE A N 1
ATOM 761 C CA . ILE A 1 92 ? 2.335 2.191 9.402 1.00 92.62 92 ILE A CA 1
ATOM 762 C C . ILE A 1 92 ? 2.357 3.473 10.210 1.00 92.62 92 ILE A C 1
ATOM 764 O O . ILE A 1 92 ? 1.326 4.064 10.535 1.00 92.62 92 ILE A O 1
ATOM 768 N N . HIS A 1 93 ? 3.566 3.933 10.483 1.00 91.00 93 HIS A N 1
ATOM 769 C CA . HIS A 1 93 ? 3.808 5.201 11.146 1.00 91.00 93 HIS A CA 1
ATOM 770 C C . HIS A 1 93 ? 5.062 5.869 10.589 1.00 91.00 93 HIS A C 1
ATOM 772 O O . HIS A 1 93 ? 5.950 5.172 10.076 1.00 91.00 93 HIS A O 1
ATOM 778 N N . PRO A 1 94 ? 5.148 7.209 10.672 1.00 87.69 94 PRO A N 1
ATOM 779 C CA . PRO A 1 94 ? 6.340 7.927 10.258 1.00 87.69 94 PRO A CA 1
ATOM 780 C C . PRO A 1 94 ? 7.575 7.372 10.969 1.00 87.69 94 PRO A C 1
ATOM 782 O O . PRO A 1 94 ? 7.555 7.090 12.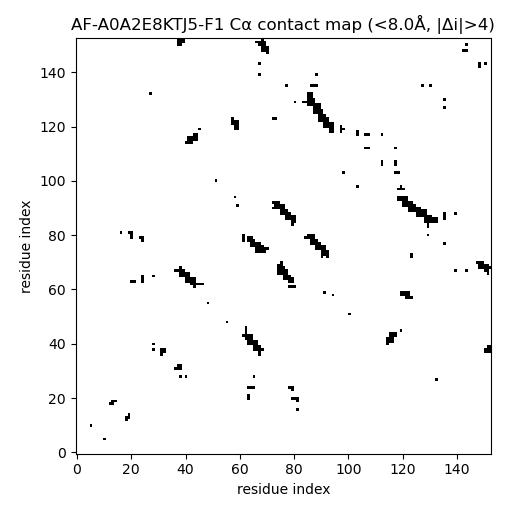171 1.00 87.69 94 PRO A O 1
ATOM 785 N N . SER A 1 95 ? 8.660 7.200 10.224 1.00 83.38 95 SER A N 1
ATOM 786 C CA . SER A 1 95 ? 9.946 6.824 10.790 1.00 83.38 95 SER A CA 1
ATOM 787 C C . SER A 1 95 ? 10.609 8.058 11.408 1.00 83.38 95 SER A C 1
ATOM 789 O O . SER A 1 95 ? 10.910 8.994 10.664 1.00 83.38 95 SER A O 1
ATOM 791 N N . PRO A 1 96 ? 10.894 8.073 12.725 1.00 76.50 96 PRO A N 1
ATOM 792 C CA . PRO A 1 96 ? 11.573 9.198 13.375 1.00 76.50 96 PRO A CA 1
ATOM 793 C C . PRO A 1 96 ? 12.954 9.474 12.771 1.00 76.50 96 PRO A C 1
ATOM 795 O O . PRO A 1 96 ? 13.346 10.622 12.598 1.00 76.50 96 PRO A O 1
ATOM 798 N N . ASP A 1 97 ? 13.655 8.410 12.376 1.00 72.56 97 ASP A N 1
ATOM 799 C CA . ASP A 1 97 ? 14.985 8.482 11.766 1.00 72.56 97 ASP A CA 1
ATOM 800 C C . ASP A 1 97 ? 14.928 8.754 10.255 1.00 72.56 97 ASP A C 1
ATOM 802 O O . ASP A 1 97 ? 15.956 8.883 9.597 1.00 72.56 97 ASP A O 1
ATOM 806 N N . GLY A 1 98 ? 13.722 8.850 9.686 1.00 67.62 98 GLY A N 1
ATOM 807 C CA . GLY A 1 98 ? 13.490 8.995 8.252 1.00 67.62 98 GLY A CA 1
ATOM 808 C C . GLY A 1 98 ? 14.261 10.142 7.575 1.00 67.62 98 GLY A C 1
ATOM 809 O O . GLY A 1 98 ? 14.889 9.902 6.542 1.00 67.62 98 GLY A O 1
ATOM 810 N N . PRO A 1 99 ? 14.298 11.359 8.154 1.00 66.00 99 PRO A N 1
ATOM 811 C CA . PRO A 1 99 ? 15.014 12.495 7.568 1.00 66.00 99 PRO A CA 1
ATOM 812 C C . PRO A 1 99 ? 16.519 12.270 7.366 1.00 66.00 99 PRO A C 1
ATOM 814 O O . PRO A 1 99 ? 17.128 12.927 6.528 1.00 66.00 99 PRO A O 1
ATOM 817 N N . GLN A 1 100 ? 17.132 11.338 8.103 1.00 68.69 100 GLN A N 1
ATOM 818 C CA . GLN A 1 100 ? 18.554 11.012 7.941 1.00 68.69 100 GLN A CA 1
ATOM 819 C C . GLN A 1 100 ? 18.821 10.210 6.659 1.00 68.69 100 GLN A C 1
ATOM 821 O O . GLN A 1 100 ? 19.945 10.194 6.162 1.00 68.69 100 GLN A O 1
ATOM 826 N N . PHE A 1 101 ? 17.795 9.545 6.120 1.00 66.44 101 PHE A N 1
ATOM 827 C CA . PHE A 1 101 ? 17.923 8.664 4.963 1.00 66.44 101 PHE A CA 1
ATOM 828 C C . PHE A 1 101 ? 17.550 9.344 3.644 1.00 66.44 101 PHE A C 1
ATOM 830 O O . PHE A 1 101 ? 18.014 8.897 2.596 1.00 66.44 101 PHE A O 1
ATOM 837 N N . LEU A 1 102 ? 16.747 10.416 3.672 1.00 67.38 102 LEU A N 1
ATOM 838 C CA . LEU A 1 102 ? 16.254 11.106 2.475 1.00 67.38 102 LEU A CA 1
ATOM 839 C C . LEU A 1 102 ? 16.175 12.625 2.676 1.00 67.38 102 LEU A C 1
ATOM 841 O O . LEU A 1 102 ? 15.654 13.109 3.679 1.00 67.38 102 LEU A O 1
ATOM 845 N N . LYS A 1 103 ? 16.620 13.383 1.664 1.00 61.44 103 LYS A N 1
ATOM 846 C CA . LYS A 1 103 ? 16.362 14.826 1.574 1.00 61.44 103 LYS A CA 1
ATOM 847 C C . LYS A 1 103 ? 14.901 15.047 1.188 1.00 61.44 103 LYS A C 1
ATOM 849 O O . LYS A 1 103 ? 14.515 14.830 0.045 1.00 61.44 103 LYS A O 1
ATOM 854 N N . MET A 1 104 ? 14.098 15.450 2.164 1.00 61.22 104 MET A N 1
ATOM 855 C CA . MET A 1 104 ? 12.653 15.630 2.005 1.00 61.22 104 MET A CA 1
ATOM 856 C C . MET A 1 104 ? 12.251 16.892 1.229 1.00 61.22 104 MET A C 1
ATOM 858 O O . MET A 1 104 ? 11.135 16.951 0.720 1.00 61.22 104 MET A O 1
ATOM 862 N N . GLU A 1 105 ? 13.143 17.880 1.130 1.00 61.59 105 GLU A N 1
ATOM 863 C CA . GLU A 1 105 ? 12.883 19.178 0.488 1.00 61.59 105 GLU A CA 1
ATOM 864 C C . GLU A 1 105 ? 12.424 19.005 -0.968 1.00 61.59 105 GLU A C 1
ATOM 866 O O . GLU A 1 105 ? 11.381 19.527 -1.344 1.00 61.59 105 GLU A O 1
ATOM 871 N N . GLU A 1 106 ? 13.087 18.124 -1.720 1.00 60.06 106 GLU A N 1
ATOM 872 C CA . GLU A 1 106 ? 12.787 17.824 -3.130 1.00 60.06 106 GLU A CA 1
ATOM 873 C C . GLU A 1 106 ? 11.392 17.199 -3.342 1.00 60.06 106 GLU A C 1
ATOM 875 O O . GLU A 1 106 ? 10.794 17.329 -4.405 1.00 60.06 106 GLU A O 1
ATOM 880 N N . SER A 1 107 ? 10.845 16.498 -2.338 1.00 59.19 107 SER A N 1
ATOM 881 C CA . SER A 1 107 ? 9.518 15.859 -2.449 1.00 59.19 107 SER A CA 1
ATOM 882 C C . SER A 1 107 ? 8.369 16.847 -2.228 1.00 59.19 107 SER A C 1
ATOM 884 O O . SER A 1 107 ? 7.262 16.637 -2.721 1.00 59.19 107 SER A O 1
ATOM 886 N N . ASN A 1 108 ? 8.622 17.952 -1.524 1.00 62.16 108 ASN A N 1
ATOM 887 C CA . ASN A 1 108 ? 7.618 18.990 -1.288 1.00 62.16 108 ASN A CA 1
ATOM 888 C C . ASN A 1 108 ? 7.438 19.931 -2.491 1.00 62.16 108 ASN A C 1
ATOM 890 O O . ASN A 1 108 ? 6.468 20.684 -2.530 1.00 62.16 108 ASN A O 1
ATOM 894 N N . GLU A 1 109 ? 8.336 19.871 -3.477 1.00 64.19 109 GLU A N 1
ATOM 895 C CA . GLU A 1 109 ? 8.296 20.710 -4.680 1.00 64.19 109 GLU A CA 1
ATOM 896 C C . GLU A 1 109 ? 7.373 20.163 -5.782 1.00 64.19 109 GLU A C 1
ATOM 898 O O . GLU A 1 109 ? 7.092 20.852 -6.766 1.00 64.19 109 GLU A O 1
ATOM 903 N N . PHE A 1 110 ? 6.853 18.937 -5.636 1.00 65.38 110 PHE A N 1
ATOM 904 C CA . PHE A 1 110 ? 5.910 18.391 -6.607 1.00 65.38 110 PHE A CA 1
ATOM 905 C C . PHE A 1 110 ? 4.585 19.161 -6.586 1.00 65.38 110 PHE A C 1
ATOM 907 O O . PHE A 1 110 ? 3.933 19.302 -5.554 1.00 65.38 110 PHE A O 1
ATOM 914 N N . SER A 1 111 ? 4.116 19.556 -7.771 1.00 66.62 111 SER A N 1
ATOM 915 C CA . SER A 1 111 ? 2.840 20.262 -7.966 1.00 66.62 111 SER A CA 1
ATOM 916 C C . SER A 1 111 ? 1.593 19.484 -7.513 1.00 66.62 111 SER A C 1
ATOM 918 O O . SER A 1 111 ? 0.537 20.085 -7.359 1.00 66.62 111 SER A O 1
ATOM 920 N N . ASN A 1 112 ? 1.715 18.171 -7.281 1.00 76.75 112 ASN A N 1
ATOM 921 C CA . ASN A 1 112 ? 0.672 17.288 -6.739 1.00 76.75 112 ASN A CA 1
ATOM 922 C C . ASN A 1 112 ? 1.153 16.588 -5.456 1.00 76.75 112 ASN A C 1
ATOM 924 O O . ASN A 1 112 ? 1.017 15.369 -5.322 1.00 76.75 112 ASN A O 1
ATOM 928 N N . SER A 1 113 ? 1.816 17.322 -4.560 1.00 73.44 113 SER A N 1
ATOM 929 C CA . SER A 1 113 ? 2.386 16.782 -3.316 1.00 73.44 113 SER A CA 1
ATOM 930 C C . SER A 1 113 ? 1.354 16.051 -2.448 1.00 73.44 113 SER A C 1
ATOM 932 O O . SER A 1 113 ? 1.707 15.106 -1.748 1.00 73.44 113 SER A O 1
ATOM 934 N N . ASP A 1 114 ? 0.074 16.405 -2.568 1.00 79.81 114 ASP A N 1
ATOM 935 C CA . ASP A 1 114 ? -1.076 15.783 -1.911 1.00 79.81 114 ASP A CA 1
ATOM 936 C C . ASP A 1 114 ? -1.371 14.344 -2.367 1.00 79.81 114 ASP A C 1
ATOM 938 O O . ASP A 1 114 ? -2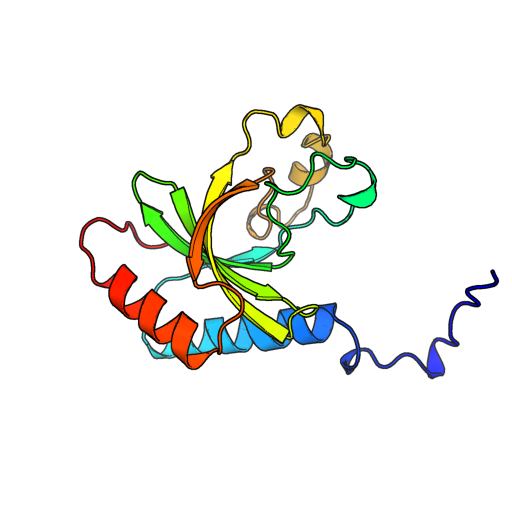.117 13.633 -1.700 1.0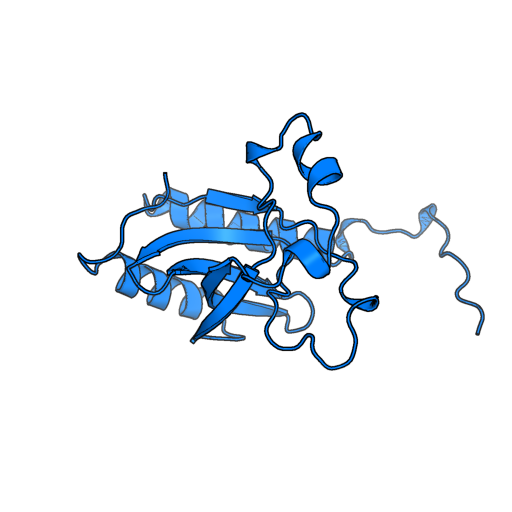0 79.81 114 ASP A O 1
ATOM 942 N N . LYS A 1 115 ? -0.799 13.874 -3.477 1.00 83.12 115 LYS A N 1
ATOM 943 C CA . LYS A 1 115 ? -0.934 12.473 -3.928 1.00 83.12 115 LYS A CA 1
ATOM 944 C C . LYS A 1 115 ? 0.162 11.563 -3.390 1.00 83.12 115 LYS A C 1
ATOM 946 O O . LYS A 1 115 ? 0.081 10.340 -3.537 1.00 83.12 115 LYS A O 1
ATOM 951 N N . TYR A 1 116 ? 1.194 12.155 -2.802 1.00 83.12 116 TYR A N 1
ATOM 952 C CA . TYR A 1 116 ? 2.385 11.454 -2.367 1.00 83.12 116 TYR A CA 1
ATOM 953 C C . TYR A 1 116 ? 2.444 11.376 -0.851 1.00 83.12 116 TYR A C 1
ATOM 955 O O . TYR A 1 116 ? 2.206 12.345 -0.131 1.00 83.12 116 TYR A O 1
ATOM 963 N N . LEU A 1 117 ? 2.819 10.203 -0.364 1.00 84.12 117 LEU A N 1
ATOM 964 C CA . LEU A 1 117 ? 3.128 10.007 1.037 1.00 84.12 117 LEU A CA 1
ATOM 965 C C . LEU A 1 117 ? 4.585 10.448 1.269 1.00 84.12 117 LEU A C 1
ATOM 967 O O . LEU A 1 117 ? 5.510 9.643 1.210 1.00 84.12 117 LEU A O 1
ATOM 971 N N . ASN A 1 118 ? 4.773 11.758 1.472 1.00 76.75 118 ASN A N 1
ATOM 972 C CA . ASN A 1 118 ? 6.077 12.448 1.439 1.00 76.75 118 ASN A CA 1
ATOM 973 C C . ASN A 1 118 ? 6.979 12.225 2.665 1.00 76.75 118 ASN A C 1
ATOM 975 O O . ASN A 1 118 ? 8.044 12.823 2.743 1.00 76.75 118 ASN A O 1
ATOM 979 N N . HIS A 1 119 ? 6.581 11.406 3.638 1.00 78.50 119 HIS A N 1
ATOM 980 C CA . HIS A 1 119 ? 7.431 11.036 4.776 1.00 78.50 119 HIS A CA 1
ATOM 981 C C . HIS A 1 119 ? 7.872 9.589 4.633 1.00 78.50 119 HIS A C 1
ATOM 983 O O . HIS A 1 119 ? 7.128 8.790 4.084 1.00 78.50 119 HIS A O 1
ATOM 989 N N . ILE A 1 120 ? 9.028 9.212 5.180 1.00 81.50 120 ILE A N 1
ATOM 990 C CA . ILE A 1 120 ? 9.377 7.792 5.283 1.00 81.50 120 ILE A CA 1
ATOM 991 C C . ILE A 1 120 ? 8.499 7.138 6.348 1.00 81.50 120 ILE A C 1
ATOM 993 O O . ILE A 1 120 ? 8.446 7.609 7.482 1.00 81.50 120 ILE A O 1
ATOM 997 N N . TYR A 1 121 ? 7.885 6.013 6.003 1.00 86.75 121 TYR A N 1
ATOM 998 C CA . TYR A 1 121 ? 7.110 5.172 6.905 1.00 86.75 121 TYR A CA 1
ATOM 999 C C . TYR A 1 121 ? 7.813 3.850 7.190 1.00 86.75 121 TYR A C 1
ATOM 1001 O O . TYR A 1 121 ? 8.506 3.276 6.342 1.00 86.75 121 TYR A O 1
ATOM 1009 N N . LYS A 1 122 ? 7.576 3.340 8.396 1.00 88.19 122 LYS A N 1
ATOM 1010 C CA . LYS A 1 122 ? 7.906 1.971 8.788 1.00 88.19 122 LYS A CA 1
ATOM 1011 C C . LYS A 1 122 ? 6.644 1.164 9.040 1.00 88.19 122 LYS A C 1
ATOM 1013 O O . LYS A 1 122 ? 5.605 1.718 9.400 1.00 88.19 122 LYS A O 1
ATOM 1018 N N . VAL A 1 123 ? 6.753 -0.147 8.850 1.00 89.56 123 VAL A N 1
ATOM 1019 C CA . VAL A 1 123 ? 5.700 -1.086 9.239 1.00 89.56 123 VAL A CA 1
ATOM 1020 C C . VAL A 1 123 ? 5.779 -1.258 10.752 1.00 89.56 123 VAL A C 1
ATOM 1022 O O . VAL A 1 123 ? 6.796 -1.706 11.278 1.00 89.56 123 VAL A O 1
ATOM 1025 N N . GLY A 1 124 ? 4.726 -0.857 11.460 1.00 88.19 124 GLY A N 1
ATOM 1026 C CA . GLY A 1 124 ? 4.644 -1.000 12.911 1.00 88.19 124 GLY A CA 1
ATOM 1027 C C . GLY A 1 124 ? 4.071 -2.329 13.351 1.00 88.19 124 GLY A C 1
ATOM 1028 O O . GLY A 1 124 ? 4.599 -2.958 14.263 1.00 88.19 124 GLY A O 1
ATOM 1029 N N . SER A 1 125 ? 3.008 -2.774 12.689 1.00 91.69 125 SER A N 1
ATOM 1030 C CA . SER A 1 125 ? 2.474 -4.119 12.883 1.00 91.69 125 SER A CA 1
ATOM 1031 C C . SER A 1 125 ? 1.809 -4.610 11.613 1.00 91.69 125 SER A C 1
ATOM 1033 O O . SER A 1 125 ? 1.074 -3.869 10.956 1.00 91.69 125 SER A O 1
ATOM 1035 N N . SER A 1 126 ? 2.039 -5.875 11.296 1.00 92.69 126 SER A N 1
ATOM 1036 C CA . SER A 1 126 ? 1.339 -6.551 10.216 1.00 92.69 126 SER A CA 1
ATOM 1037 C C . SER A 1 126 ? 0.053 -7.163 10.757 1.00 92.69 126 SER A C 1
ATOM 1039 O O . SER A 1 126 ? 0.073 -7.880 11.755 1.00 92.69 126 SER A O 1
ATOM 1041 N N . ILE A 1 127 ? -1.077 -6.846 10.125 1.00 94.19 127 ILE A N 1
ATOM 1042 C CA . ILE A 1 127 ? -2.383 -7.412 10.481 1.00 94.19 127 ILE A CA 1
ATOM 1043 C C . ILE A 1 127 ? -2.576 -8.719 9.714 1.00 94.19 127 ILE A C 1
ATOM 1045 O O . ILE A 1 127 ? -2.935 -9.740 10.294 1.00 94.19 127 ILE A O 1
ATOM 1049 N N . VAL A 1 128 ? -2.321 -8.676 8.407 1.00 95.69 128 VAL A N 1
ATOM 1050 C CA . VAL A 1 128 ? -2.240 -9.849 7.540 1.00 95.69 128 VAL A CA 1
ATOM 1051 C C . VAL A 1 128 ? -1.230 -9.569 6.432 1.00 95.69 128 VAL A C 1
ATOM 1053 O O . VAL A 1 128 ? -1.137 -8.444 5.940 1.00 95.69 128 VAL A O 1
ATOM 1056 N N . GLU A 1 129 ? -0.469 -10.583 6.037 1.00 94.31 129 GLU A N 1
ATOM 1057 C CA . GLU A 1 129 ? 0.526 -10.470 4.972 1.00 94.31 129 GLU A CA 1
ATOM 1058 C C . GLU A 1 129 ? 0.319 -11.541 3.916 1.00 94.31 129 GLU A C 1
ATOM 1060 O O . GLU A 1 129 ? -0.075 -12.664 4.233 1.00 94.31 129 GLU A O 1
ATOM 1065 N N . ASN A 1 130 ? 0.629 -11.179 2.671 1.00 94.62 130 ASN A N 1
ATOM 1066 C CA . ASN A 1 130 ? 0.723 -12.082 1.529 1.00 94.62 130 ASN A CA 1
ATOM 1067 C C . ASN A 1 130 ? -0.497 -13.004 1.380 1.00 94.62 130 ASN A C 1
ATOM 1069 O O . ASN A 1 130 ? -0.380 -14.214 1.191 1.00 94.62 130 ASN A O 1
ATOM 1073 N N . CYS A 1 131 ? -1.684 -12.413 1.479 1.00 96.62 131 CYS A N 1
ATOM 1074 C CA . CYS A 1 131 ? -2.957 -13.110 1.375 1.00 96.62 131 CYS A CA 1
ATOM 1075 C C . CYS A 1 131 ? -3.701 -12.748 0.083 1.00 96.62 131 CYS A C 1
ATOM 1077 O O . CYS A 1 131 ? -3.288 -11.871 -0.684 1.00 96.62 131 CYS A O 1
ATOM 1079 N N . SER A 1 132 ? -4.814 -13.442 -0.166 1.00 97.69 132 SER A N 1
ATOM 1080 C CA . SER A 1 132 ? -5.668 -13.144 -1.312 1.00 97.69 132 SER A CA 1
ATOM 1081 C C . SER A 1 132 ? -6.423 -11.825 -1.124 1.00 97.69 132 SER A C 1
ATOM 1083 O O . SER A 1 132 ? -6.594 -11.316 -0.012 1.00 97.69 132 SER A O 1
ATOM 1085 N N . LYS A 1 133 ? -6.925 -11.293 -2.239 1.00 97.12 133 LYS A N 1
ATOM 1086 C CA . LYS A 1 133 ? -7.748 -10.080 -2.277 1.00 97.12 133 LYS A CA 1
ATOM 1087 C C . LYS A 1 133 ? -8.967 -10.190 -1.352 1.00 97.12 133 LYS A C 1
ATOM 1089 O O . LYS A 1 133 ? -9.313 -9.249 -0.645 1.00 97.12 133 LYS A O 1
ATOM 1094 N N . GLU A 1 134 ? -9.610 -11.351 -1.349 1.00 97.06 134 GLU A N 1
ATOM 1095 C CA . GLU A 1 134 ? -10.825 -11.628 -0.582 1.00 97.06 134 GLU A CA 1
ATOM 1096 C C . GLU A 1 134 ? -10.538 -11.600 0.921 1.00 97.06 134 GLU A C 1
ATOM 1098 O O . GLU A 1 134 ? -11.289 -10.990 1.681 1.00 97.06 134 GLU A O 1
ATOM 1103 N N . VAL A 1 135 ? -9.420 -12.203 1.337 1.00 97.31 135 VAL A N 1
ATOM 1104 C CA . VAL A 1 135 ? -8.998 -12.244 2.743 1.00 97.31 135 VAL A CA 1
ATOM 1105 C C . VAL A 1 135 ? -8.653 -10.847 3.249 1.00 97.31 135 VAL A C 1
ATOM 1107 O O . VAL A 1 135 ? -9.128 -10.448 4.313 1.00 97.31 135 VAL A O 1
ATOM 1110 N N . VAL A 1 136 ? -7.864 -10.076 2.491 1.00 96.88 136 VAL A N 1
ATOM 1111 C CA . VAL A 1 136 ? -7.470 -8.728 2.927 1.00 96.88 136 VAL A CA 1
ATOM 1112 C C . VAL A 1 136 ? -8.684 -7.800 3.049 1.00 96.88 136 VAL A C 1
ATOM 1114 O O . VAL A 1 136 ? -8.751 -7.005 3.986 1.00 96.88 136 VAL A O 1
ATOM 1117 N N . LEU A 1 137 ? -9.669 -7.930 2.152 1.00 96.25 137 LEU A N 1
ATOM 1118 C CA . LEU A 1 137 ? -10.899 -7.135 2.172 1.00 96.25 137 LEU A CA 1
ATOM 1119 C C . LEU A 1 137 ? -11.817 -7.508 3.342 1.00 96.25 137 LEU A C 1
ATOM 1121 O O . LEU A 1 137 ? -12.347 -6.609 3.988 1.00 96.25 137 LEU A O 1
ATOM 1125 N N . ASP A 1 138 ? -11.993 -8.799 3.637 1.00 95.62 138 ASP A N 1
ATOM 1126 C CA . ASP A 1 138 ? -12.785 -9.251 4.794 1.00 95.62 138 ASP A CA 1
ATOM 1127 C C . ASP A 1 138 ? -12.183 -8.744 6.114 1.00 95.62 138 ASP A C 1
ATOM 1129 O O . ASP A 1 138 ? -12.892 -8.210 6.969 1.00 95.62 138 ASP A O 1
ATOM 1133 N N . ILE A 1 139 ? -10.858 -8.828 6.262 1.00 95.06 139 ILE A N 1
ATOM 1134 C CA . ILE A 1 139 ? -10.168 -8.320 7.453 1.00 95.06 139 ILE A CA 1
ATOM 1135 C C . ILE A 1 139 ? -10.283 -6.792 7.541 1.00 95.06 139 ILE A C 1
ATOM 1137 O O . ILE A 1 139 ? -10.552 -6.265 8.625 1.00 95.06 139 ILE A O 1
ATOM 1141 N N . ALA A 1 140 ? -10.121 -6.080 6.422 1.00 93.81 140 ALA A N 1
ATOM 1142 C CA . ALA A 1 140 ? -10.294 -4.631 6.363 1.00 93.81 140 ALA A CA 1
ATOM 1143 C C . ALA A 1 140 ? -11.713 -4.209 6.780 1.00 93.81 140 ALA A C 1
ATOM 1145 O O . ALA A 1 140 ? -11.865 -3.321 7.618 1.00 93.81 140 ALA A O 1
ATOM 1146 N N . ASP A 1 141 ? -12.749 -4.882 6.274 1.00 91.69 141 ASP A N 1
ATOM 1147 C CA . ASP A 1 141 ? -14.142 -4.602 6.634 1.00 91.69 141 ASP A CA 1
ATOM 1148 C C . ASP A 1 141 ? -14.400 -4.818 8.132 1.00 91.69 141 ASP A C 1
ATOM 1150 O O . ASP A 1 141 ? -15.025 -3.976 8.780 1.00 91.69 141 ASP A O 1
ATOM 1154 N N . ARG A 1 142 ? -13.883 -5.909 8.710 1.00 91.06 142 ARG A N 1
ATOM 1155 C CA . ARG A 1 142 ? -14.015 -6.188 10.152 1.00 91.06 142 ARG A CA 1
ATOM 1156 C C . ARG A 1 142 ? -13.316 -5.147 11.015 1.00 91.06 142 ARG A C 1
ATOM 1158 O O . ARG A 1 142 ? -13.801 -4.834 12.100 1.00 91.06 142 ARG A O 1
ATOM 1165 N N . LEU A 1 143 ? -12.176 -4.636 10.558 1.00 88.88 143 LEU A N 1
ATOM 1166 C CA . LEU A 1 143 ? -11.461 -3.576 11.257 1.00 88.88 143 LEU A CA 1
ATOM 1167 C C . LEU A 1 143 ? -12.241 -2.273 11.215 1.00 88.88 143 LEU A C 1
ATOM 1169 O O . LEU A 1 143 ? -12.477 -1.703 12.271 1.00 88.88 143 LEU A O 1
ATOM 1173 N N . LEU A 1 144 ? -12.703 -1.855 10.037 1.00 84.38 144 LEU A N 1
ATOM 1174 C CA . LEU A 1 144 ? -13.412 -0.587 9.838 1.00 84.38 144 LEU A CA 1
ATOM 1175 C C . LEU A 1 144 ? -14.763 -0.489 10.560 1.00 84.38 144 LEU A C 1
ATOM 1177 O O . LEU A 1 144 ? -15.306 0.604 10.690 1.00 84.38 144 LEU A O 1
ATOM 1181 N N . ILE A 1 145 ? -15.318 -1.606 11.036 1.00 83.88 145 ILE A N 1
ATOM 1182 C CA . ILE A 1 145 ? -16.506 -1.614 11.904 1.00 83.88 145 ILE A CA 1
ATOM 1183 C C . ILE A 1 145 ? -16.159 -1.195 13.343 1.00 83.88 145 ILE A C 1
ATOM 1185 O O . ILE A 1 145 ? -17.038 -0.754 14.085 1.00 83.88 145 ILE A O 1
ATOM 1189 N N . LYS A 1 146 ? -14.897 -1.322 13.768 1.00 76.12 146 LYS A N 1
ATOM 1190 C CA . LYS A 1 146 ? -14.495 -0.953 15.124 1.00 76.12 146 LYS A CA 1
ATOM 1191 C C . LYS A 1 146 ? -14.527 0.568 15.305 1.00 76.12 146 LYS A C 1
ATOM 1193 O O . LYS A 1 146 ? -14.045 1.327 14.472 1.00 76.12 146 LYS A O 1
ATOM 1198 N N . HIS A 1 147 ? -15.094 1.001 16.430 1.00 61.56 147 HIS A N 1
ATOM 1199 C CA . HIS A 1 147 ? -15.337 2.413 16.745 1.00 61.56 147 HIS A CA 1
ATOM 1200 C C . HIS A 1 147 ? -14.072 3.236 17.049 1.00 61.56 147 HIS A C 1
ATOM 1202 O O . HIS A 1 147 ? -14.175 4.444 17.244 1.00 61.56 147 HIS A O 1
ATOM 1208 N N . ASP A 1 148 ? -12.901 2.606 17.116 1.00 81.31 148 ASP A N 1
ATOM 1209 C CA . ASP A 1 148 ? -11.613 3.239 17.407 1.00 81.31 148 ASP A CA 1
ATOM 1210 C C . ASP A 1 148 ? -10.842 3.680 16.153 1.00 81.31 148 ASP A C 1
ATOM 1212 O O . ASP A 1 148 ? -9.791 4.308 16.282 1.00 81.31 148 ASP A O 1
ATOM 1216 N N . ILE A 1 149 ? -11.357 3.393 14.952 1.00 82.88 149 ILE A N 1
ATOM 1217 C CA . ILE A 1 149 ? -10.729 3.810 13.697 1.00 82.88 149 ILE A CA 1
ATOM 1218 C C . ILE A 1 149 ? -11.357 5.107 13.204 1.00 82.88 149 ILE A C 1
ATOM 1220 O O . ILE A 1 149 ? -12.547 5.182 12.889 1.00 82.88 149 ILE A O 1
ATOM 1224 N N . LEU A 1 150 ? -10.517 6.125 13.070 1.00 85.19 150 LEU A N 1
ATOM 1225 C CA . LEU A 1 150 ? -10.872 7.358 12.392 1.00 85.19 150 LEU A CA 1
ATOM 1226 C C . LEU A 1 150 ? -10.734 7.135 10.877 1.00 85.19 150 LEU A C 1
ATOM 1228 O O . LEU A 1 150 ? -9.664 6.721 10.422 1.00 85.19 150 LEU A O 1
ATOM 1232 N N . PRO A 1 151 ? -11.799 7.356 10.085 1.00 83.31 151 PRO A N 1
ATOM 1233 C CA . PRO A 1 151 ? -11.775 7.084 8.654 1.00 83.31 151 PRO A CA 1
ATOM 1234 C C . PRO A 1 151 ? -10.800 8.016 7.936 1.00 83.31 151 PRO A C 1
ATOM 1236 O O . PRO A 1 151 ? -10.566 9.143 8.377 1.00 83.31 151 PRO A O 1
ATOM 1239 N N . SER A 1 152 ? -10.282 7.555 6.799 1.00 79.19 152 SER A N 1
ATOM 1240 C CA . SER A 1 152 ? -9.480 8.403 5.916 1.00 79.19 152 SER A CA 1
ATOM 1241 C C . SER A 1 152 ? -10.272 9.646 5.481 1.00 79.19 152 SER A C 1
ATOM 1243 O O . SER A 1 152 ? -11.487 9.569 5.241 1.00 79.19 152 SER A O 1
ATOM 1245 N N . THR A 1 153 ? -9.583 10.789 5.438 1.00 64.50 153 THR A N 1
ATOM 1246 C CA . THR A 1 153 ? -10.120 12.103 5.040 1.00 64.50 153 THR A CA 1
ATOM 1247 C C . THR A 1 153 ? -10.013 12.349 3.549 1.00 64.50 153 THR A C 1
ATOM 1249 O O . THR A 1 153 ? -8.890 12.171 3.015 1.00 64.50 153 THR A O 1
#

Nearest PDB structures (foldseek):
  6xih-assembly2_B  TM=4.168E-01  e=8.572E-01  Homo sapiens
  6xih-assembly1_A  TM=4.446E-01  e=2.576E+00  Homo sapiens
  5ous-assembly1_A  TM=2.569E-01  e=6.315E-01  Cricetulus griseus
  6eru-assembly1_A  TM=2.772E-01  e=9.687E-01  Cricetulus griseus
  8fjz-assembly3_E-2  TM=4.512E-01  e=5.703E+00  Homo sapiens

Secondary structure (DSSP, 8-state):
---PPPPGGG--GGGSHHHHHHHHHHHHHHHHHHTT---EEEE-----GGGS-GGGTTB---SEEEEEEEETTEEEEEEEETTTTEEEEEEEEE-TTGGGTS--HHHHT-TTGGGB--S-EEEEEEEEEEE-HHHHHHHHHHHHTSTTPEEP-

Foldseek 3Di:
DDPDDDPPVPDDPCPDPVNVQVVVVVVLVVVCVVVVQFKAKAAEPDPVCVVPPPPPPFWDPARMWIFFFAFPQATWIKGADPVLRFIWIFGKDADPCFCVVDPLPVLVPDPPSVRHPSGTITGRGTPDPSHHPVVVVVSSVVVSVDPRTDGDD

pLDDT: mean 83.03, std 14.46, range [44.06, 97.69]

Solvent-accessible surface area (backbone atoms only — not comparable to full-atom values): 8958 Å² total; per-residue (Å²): 133,88,82,70,81,72,60,69,93,74,62,57,70,78,78,33,62,71,38,49,41,52,52,57,46,47,56,51,52,50,53,35,50,77,70,70,47,57,58,43,75,33,38,30,90,71,84,64,61,88,77,49,66,95,84,48,84,52,47,61,85,54,57,41,37,38,35,48,20,34,43,101,81,26,38,33,32,37,35,56,38,76,88,74,73,22,26,32,32,30,24,31,40,76,38,89,69,31,70,82,78,45,80,54,69,74,56,68,68,44,96,62,40,89,46,42,52,78,63,51,41,22,59,71,45,78,76,45,70,73,34,52,71,68,56,49,49,54,54,48,55,62,51,71,69,41,89,70,52,46,66,39,128

Mean predicted aligned error: 7.34 Å

Radius of gyration: 16.61 Å; Cα contacts (8 Å, |Δi|>4): 240; chains: 1; bounding box: 46×34×48 Å